Protein AF-A0A7J0FDN3-F1 (afdb_monomer_lite)

Radius of gyration: 23.57 Å; chains: 1; bounding box: 53×66×44 Å

Organism: NCBI:txid165716

pLDDT: mean 79.42, std 12.4, range [41.81, 95.94]

Foldseek 3Di:
DDDDDDPPPDDDPPVPDPDPDPPPFDWDWDWLDPPDPDTDIDTDGPPDDPVVVVVVSVVCSVCVLVDPSDPVSDPPDDCVNVDDDDPDDPPDDDDDD

Sequence (97 aa):
MEAEEVEEIKAAPEFFADQPKLQKQELEEVDLTPGESSQQPIFVAKELEDDEKQLLVALLKEYRDGFAWDYEEMPGMSSAVTVHKLDVLPVAKPIEQ

Secondary structure (DSSP, 8-state):
---------PPPPGGG--S-----S-EEEEESSTTSSS--EEEEETTS-HHHHHHHHHHHHHTGGGS-SSGGG-TT--HHHHS------TTPPP---

Structure (mmCIF, N/CA/C/O backbone):
data_AF-A0A7J0FDN3-F1
#
_entry.id   AF-A0A7J0FDN3-F1
#
loop_
_atom_site.group_PDB
_atom_site.id
_atom_site.type_symbol
_atom_site.label_atom_id
_atom_site.label_alt_id
_atom_site.label_comp_id
_atom_site.label_asym_id
_atom_site.label_entity_id
_atom_site.label_seq_id
_atom_site.pdbx_PDB_ins_code
_atom_site.Cartn_x
_atom_site.Cartn_y
_atom_site.Cartn_z
_atom_site.occupancy
_atom_site.B_iso_or_equiv
_atom_site.auth_seq_id
_atom_site.auth_comp_id
_atom_site.auth_asym_id
_atom_site.auth_atom_id
_atom_site.pdbx_PDB_model_num
ATOM 1 N N . MET A 1 1 ? -21.720 53.834 -29.639 1.00 41.81 1 MET A N 1
ATOM 2 C CA . MET A 1 1 ? -20.860 52.638 -29.660 1.00 41.81 1 MET A CA 1
ATOM 3 C C . MET A 1 1 ? -20.954 52.060 -28.274 1.00 41.81 1 MET A C 1
ATOM 5 O O . MET A 1 1 ? -20.549 52.726 -27.331 1.00 41.81 1 MET A O 1
ATOM 9 N N . GLU A 1 2 ? -21.665 50.947 -28.168 1.00 46.03 2 GLU A N 1
ATOM 10 C CA . GLU A 1 2 ? -21.886 50.229 -26.916 1.00 46.03 2 GLU A CA 1
ATOM 11 C C . GLU A 1 2 ? -20.551 49.636 -26.458 1.00 46.03 2 GLU A C 1
ATOM 13 O O . GLU A 1 2 ? -19.769 49.165 -27.284 1.00 46.03 2 GLU A O 1
ATOM 18 N N . ALA A 1 3 ? -20.250 49.753 -25.166 1.00 50.97 3 ALA A N 1
ATOM 19 C CA . ALA A 1 3 ? -19.091 49.102 -24.580 1.00 50.97 3 ALA A CA 1
ATOM 20 C C . ALA A 1 3 ? -19.427 47.615 -24.434 1.00 50.97 3 ALA A C 1
ATOM 22 O O . ALA A 1 3 ? -20.363 47.264 -23.720 1.00 50.97 3 ALA A O 1
ATOM 23 N N . GLU A 1 4 ? -18.701 46.769 -25.157 1.00 58.34 4 GLU A N 1
ATOM 24 C CA . GLU A 1 4 ? -18.775 45.318 -25.025 1.00 58.34 4 GLU A CA 1
ATOM 25 C C . GLU A 1 4 ? -18.117 44.942 -23.691 1.00 58.34 4 GLU A C 1
ATOM 27 O O . GLU A 1 4 ? -16.930 45.194 -23.469 1.00 58.34 4 GLU A O 1
ATOM 32 N N . GLU A 1 5 ? -18.929 44.443 -22.762 1.00 61.12 5 GLU A N 1
ATOM 33 C CA . GLU A 1 5 ? -18.491 43.960 -21.458 1.00 61.12 5 GLU A CA 1
ATOM 34 C C . GLU A 1 5 ? -17.664 42.692 -21.686 1.00 61.12 5 GLU A C 1
ATOM 36 O O . GLU A 1 5 ? -18.180 41.657 -22.104 1.00 61.12 5 GLU A O 1
ATOM 41 N N . VAL A 1 6 ? -16.349 42.796 -21.498 1.00 62.06 6 VAL A N 1
ATOM 42 C CA . VAL A 1 6 ? -15.445 41.656 -21.639 1.00 62.06 6 VAL A CA 1
ATOM 43 C C . VAL A 1 6 ? -15.672 40.762 -20.423 1.00 62.06 6 VAL A C 1
ATOM 45 O O . VAL A 1 6 ? -15.239 41.113 -19.326 1.00 62.06 6 VAL A O 1
ATOM 48 N N . GLU A 1 7 ? -16.381 39.643 -20.598 1.00 64.50 7 GLU A N 1
ATOM 49 C CA . GLU A 1 7 ? -16.551 38.647 -19.535 1.00 64.50 7 GLU A CA 1
ATOM 50 C C . GLU A 1 7 ? -15.169 38.225 -19.013 1.00 64.50 7 GLU A C 1
ATOM 52 O O . GLU A 1 7 ? -14.331 37.692 -19.747 1.00 64.50 7 GLU A O 1
ATOM 57 N N . GLU A 1 8 ? -14.921 38.504 -17.731 1.00 64.69 8 GLU A N 1
ATOM 58 C CA . GLU A 1 8 ? -13.704 38.100 -17.038 1.00 64.69 8 GLU A CA 1
ATOM 59 C C . GLU A 1 8 ? -13.538 36.582 -17.142 1.00 64.69 8 GLU A C 1
ATOM 61 O O . GLU A 1 8 ? -14.374 35.802 -16.680 1.00 64.69 8 GLU A O 1
ATOM 66 N N . ILE A 1 9 ? -12.423 36.155 -17.735 1.00 66.50 9 ILE A N 1
ATOM 67 C CA . ILE A 1 9 ? -12.057 34.744 -17.826 1.00 66.50 9 ILE A CA 1
ATOM 68 C C . ILE A 1 9 ? -11.821 34.245 -16.397 1.00 66.50 9 ILE A C 1
ATOM 70 O O . ILE A 1 9 ? -10.766 34.477 -15.803 1.00 66.50 9 ILE A O 1
ATOM 74 N N . LYS A 1 10 ? -12.823 33.580 -15.818 1.00 68.56 10 LYS A N 1
ATOM 75 C CA . LYS A 1 10 ? -12.728 33.024 -14.469 1.00 68.56 10 LYS A CA 1
ATOM 76 C C . LYS A 1 10 ? -11.614 31.980 -14.433 1.00 68.56 10 LYS A C 1
ATOM 78 O O . LYS A 1 10 ? -11.608 31.043 -15.232 1.00 68.56 10 LYS A O 1
ATOM 83 N N . ALA A 1 11 ? -10.688 32.138 -13.489 1.00 77.25 11 ALA A N 1
ATOM 84 C CA . ALA A 1 11 ? -9.622 31.171 -13.262 1.00 77.25 11 ALA A CA 1
ATOM 85 C C . ALA A 1 11 ? -10.202 29.758 -13.072 1.00 77.25 11 ALA A C 1
ATOM 87 O O . ALA A 1 11 ? -11.234 29.578 -12.413 1.00 77.25 11 ALA A O 1
ATOM 88 N N . ALA A 1 12 ? -9.539 28.764 -13.670 1.00 73.25 12 ALA A N 1
ATOM 89 C CA . ALA A 1 12 ? -9.941 27.371 -13.551 1.00 73.25 12 ALA A CA 1
ATOM 90 C C . ALA A 1 12 ? -9.982 26.957 -12.068 1.00 73.25 12 ALA A C 1
ATOM 92 O O . ALA A 1 12 ? -9.116 27.380 -11.297 1.00 73.25 12 ALA A O 1
ATOM 93 N N . PRO A 1 13 ? -10.965 26.138 -11.650 1.00 75.19 13 PRO A N 1
ATOM 94 C CA . PRO A 1 13 ? -11.022 25.642 -10.283 1.00 75.19 13 PRO A CA 1
ATOM 95 C C . PRO A 1 13 ? -9.705 24.973 -9.890 1.00 75.19 13 PRO A C 1
ATOM 97 O O . PRO A 1 13 ? -9.174 24.161 -10.646 1.00 75.19 13 PRO A O 1
ATOM 100 N N . GLU A 1 14 ? -9.228 25.244 -8.676 1.00 68.69 14 GLU A N 1
ATOM 101 C CA . GLU A 1 14 ? -7.981 24.676 -8.136 1.00 68.69 14 GLU A CA 1
ATOM 102 C C . GLU A 1 14 ? -7.964 23.140 -8.145 1.00 68.69 14 GLU A C 1
ATOM 104 O O . GLU A 1 14 ? -6.907 22.514 -8.116 1.00 68.69 14 GLU A O 1
ATOM 109 N N . PHE A 1 15 ? -9.140 22.509 -8.238 1.00 64.94 15 PHE A N 1
ATOM 110 C CA . PHE A 1 15 ? -9.267 21.070 -8.419 1.00 64.94 15 PHE A CA 1
ATOM 111 C C . PHE A 1 15 ? -8.478 20.540 -9.629 1.00 64.94 15 PHE A C 1
ATOM 113 O O . PHE A 1 15 ? -7.953 19.432 -9.533 1.00 64.94 15 PHE A O 1
ATOM 120 N N . PHE A 1 16 ? -8.366 21.328 -10.705 1.00 67.94 16 PHE A N 1
ATOM 121 C CA . PHE A 1 16 ? -7.695 20.970 -11.961 1.00 67.94 16 PHE A CA 1
ATOM 122 C C . PHE A 1 16 ? -6.202 21.323 -12.005 1.00 67.94 16 PHE A C 1
ATOM 124 O O . PHE A 1 16 ? -5.563 21.105 -13.029 1.00 67.94 16 PHE A O 1
ATOM 131 N N . ALA A 1 17 ? -5.639 21.893 -10.939 1.00 74.38 17 ALA A N 1
ATOM 132 C CA . ALA A 1 17 ? -4.208 22.158 -10.890 1.00 74.38 17 ALA A CA 1
ATOM 133 C C . ALA A 1 17 ? -3.434 20.857 -10.607 1.00 74.38 17 ALA A C 1
ATOM 135 O O . ALA A 1 17 ? -3.692 20.197 -9.600 1.00 74.38 17 ALA A O 1
ATOM 136 N N . ASP A 1 18 ? -2.434 20.544 -11.440 1.00 69.88 18 ASP A N 1
ATOM 137 C CA . ASP A 1 18 ? -1.492 19.411 -11.290 1.00 69.88 18 ASP A CA 1
ATOM 138 C C . ASP A 1 18 ? -0.502 19.580 -10.116 1.00 69.88 18 ASP A C 1
ATOM 140 O O . ASP A 1 18 ? 0.557 18.953 -10.056 1.00 69.88 18 ASP A O 1
ATOM 144 N N . GLN A 1 19 ? -0.810 20.457 -9.161 1.00 74.25 19 GLN A N 1
ATOM 145 C CA . GLN A 1 19 ? 0.013 20.614 -7.972 1.00 74.25 19 GLN A CA 1
ATOM 146 C C . GLN A 1 19 ? -0.184 19.407 -7.047 1.00 74.25 19 GLN A C 1
ATOM 148 O O . GLN A 1 19 ? -1.325 18.979 -6.845 1.00 74.25 19 GLN A O 1
ATOM 153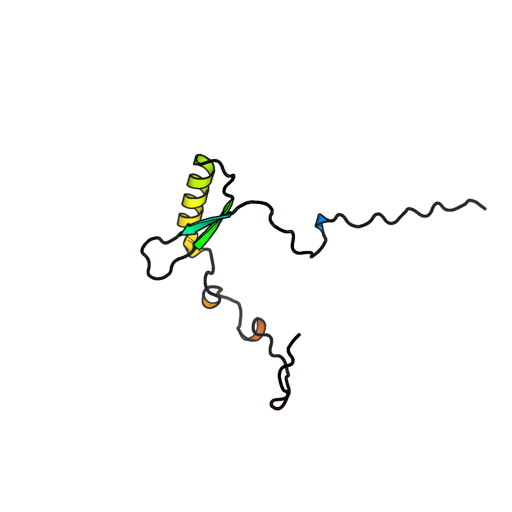 N N . PRO A 1 20 ? 0.892 18.872 -6.436 1.00 60.06 20 PRO A N 1
ATOM 154 C CA . PRO A 1 20 ? 0.762 17.831 -5.430 1.00 60.06 20 PRO A CA 1
ATOM 155 C C . PRO A 1 20 ? -0.062 18.384 -4.266 1.00 60.06 20 PRO A C 1
ATOM 157 O O . PRO A 1 20 ? 0.400 19.213 -3.479 1.00 60.06 20 PRO A O 1
ATOM 160 N N . LYS A 1 21 ? -1.326 17.962 -4.182 1.00 64.31 21 LYS A N 1
ATOM 161 C CA . LYS A 1 21 ? -2.214 18.321 -3.079 1.00 64.31 21 LYS A CA 1
ATOM 162 C C . LYS A 1 21 ? -1.674 17.620 -1.842 1.00 64.31 21 LYS A C 1
ATOM 164 O O . LYS A 1 21 ? -1.721 16.396 -1.758 1.00 64.31 21 LYS A O 1
ATOM 169 N N . LEU A 1 22 ? -1.136 18.393 -0.900 1.00 63.81 22 LEU A N 1
ATOM 170 C CA . LEU A 1 22 ? -0.668 17.854 0.371 1.00 63.81 22 LEU A CA 1
ATOM 171 C C . LEU A 1 22 ? -1.863 17.181 1.063 1.00 63.81 22 LEU A C 1
ATOM 173 O O . LEU A 1 22 ? -2.827 17.860 1.433 1.00 63.81 22 LEU A O 1
ATOM 177 N N . GLN A 1 23 ? -1.830 15.856 1.202 1.00 63.69 23 GLN A N 1
ATOM 178 C CA . GLN A 1 23 ? -2.821 15.149 2.004 1.00 63.69 23 GLN A CA 1
ATOM 179 C C . GLN A 1 23 ? -2.623 15.593 3.458 1.00 63.69 23 GLN A C 1
ATOM 181 O O . GLN A 1 23 ? -1.581 15.346 4.054 1.00 63.69 23 GLN A O 1
ATOM 186 N N . LYS A 1 24 ? -3.596 16.332 4.003 1.00 76.19 24 LYS A N 1
ATOM 187 C CA . LYS A 1 24 ? -3.545 16.866 5.378 1.00 76.19 24 LYS A CA 1
ATOM 188 C C . LYS A 1 24 ? -3.893 15.824 6.444 1.00 76.19 24 LYS A C 1
ATOM 190 O O . LYS A 1 24 ? -3.834 16.144 7.625 1.00 76.19 24 LYS A O 1
ATOM 195 N N . GLN A 1 25 ? -4.326 14.644 6.020 1.00 81.88 25 GLN A N 1
ATOM 196 C CA . GLN A 1 25 ? -4.786 13.575 6.895 1.00 81.88 25 GLN A CA 1
ATOM 197 C C . GLN A 1 25 ? -3.599 12.768 7.392 1.00 81.88 25 GLN A C 1
ATOM 199 O O . GLN A 1 25 ? -2.669 12.492 6.629 1.00 81.88 25 GLN A O 1
ATOM 204 N N . GLU A 1 26 ? -3.627 12.396 8.665 1.00 89.75 26 GLU A N 1
ATOM 205 C CA . GLU A 1 26 ? -2.632 11.474 9.181 1.00 89.75 26 GLU A CA 1
ATOM 206 C C . GLU A 1 26 ? -2.938 10.069 8.668 1.00 89.75 26 GLU A C 1
ATOM 208 O O . GLU A 1 26 ? -4.065 9.592 8.764 1.00 89.75 26 GLU A O 1
ATOM 213 N N . LEU A 1 27 ? -1.926 9.386 8.140 1.00 92.94 27 LEU A N 1
ATOM 214 C CA . LEU A 1 27 ? -2.064 8.015 7.662 1.00 92.94 27 LEU A CA 1
ATOM 215 C C . LEU A 1 27 ? -1.427 7.043 8.654 1.00 92.94 27 LEU A C 1
ATOM 217 O O . LEU A 1 27 ? -0.423 7.357 9.300 1.00 92.94 27 LEU A O 1
ATOM 221 N N . GLU A 1 28 ? -2.005 5.859 8.773 1.00 92.06 28 GLU A N 1
ATOM 222 C CA . GLU A 1 28 ? -1.406 4.718 9.450 1.00 92.06 28 GLU A CA 1
ATOM 223 C C . GLU A 1 28 ? -1.080 3.614 8.456 1.00 92.06 28 GLU A C 1
ATOM 225 O O . GLU A 1 28 ? -1.771 3.424 7.455 1.00 92.06 28 GLU A O 1
ATOM 230 N N . GLU A 1 29 ? -0.030 2.874 8.771 1.00 92.69 29 GLU A N 1
ATOM 231 C CA . GLU A 1 29 ? 0.408 1.733 7.988 1.00 92.69 29 GLU A CA 1
ATOM 232 C C . GLU A 1 29 ? -0.323 0.464 8.441 1.00 92.69 29 GLU A C 1
ATOM 234 O O . GLU A 1 29 ? -0.398 0.164 9.636 1.00 92.69 29 GLU A O 1
ATOM 239 N N . VAL A 1 30 ? -0.851 -0.292 7.482 1.00 91.88 30 VAL A N 1
ATOM 240 C CA . VAL A 1 30 ? -1.496 -1.589 7.696 1.00 91.88 30 VAL A CA 1
ATOM 241 C C . VAL A 1 30 ? -0.896 -2.600 6.726 1.00 91.88 30 VAL A C 1
ATOM 243 O O . VAL A 1 30 ? -0.872 -2.361 5.524 1.00 91.88 30 VAL A O 1
ATOM 246 N N . ASP A 1 31 ? -0.447 -3.748 7.234 1.00 92.19 31 ASP A N 1
ATOM 247 C CA . ASP A 1 31 ? 0.056 -4.848 6.403 1.00 92.19 31 ASP A CA 1
ATOM 248 C C . ASP A 1 31 ? -1.102 -5.750 5.937 1.00 92.19 31 ASP A C 1
ATOM 250 O O . ASP A 1 31 ? -1.889 -6.263 6.752 1.00 92.19 31 ASP A O 1
ATOM 254 N N . LEU A 1 32 ? -1.224 -5.934 4.620 1.00 90.25 32 LEU A N 1
ATOM 255 C CA . LEU A 1 32 ? -2.242 -6.799 4.023 1.00 90.25 32 LEU A CA 1
ATOM 256 C C . LEU A 1 32 ? -1.871 -8.286 4.094 1.00 90.25 32 LEU A C 1
ATOM 258 O O . LEU A 1 32 ? -2.776 -9.122 4.163 1.00 90.25 32 LEU A O 1
ATOM 262 N N . THR A 1 33 ? -0.581 -8.626 4.169 1.00 86.56 33 THR A N 1
ATOM 263 C CA . THR A 1 33 ? -0.071 -10.011 4.163 1.00 86.56 33 THR A CA 1
ATOM 264 C C . THR A 1 33 ? 0.775 -10.333 5.398 1.00 86.56 33 THR A C 1
ATOM 266 O O . THR A 1 33 ? 1.939 -10.733 5.291 1.00 86.56 33 THR A O 1
ATOM 269 N N . PRO A 1 34 ? 0.195 -10.226 6.611 1.00 79.56 34 PRO A N 1
ATOM 270 C CA . PRO A 1 34 ? 0.943 -10.461 7.836 1.00 79.56 34 PRO A CA 1
ATOM 271 C C . PRO A 1 34 ? 1.460 -11.906 7.891 1.00 79.56 34 PRO A C 1
ATOM 273 O O . PRO A 1 34 ? 0.681 -12.860 7.912 1.00 79.56 34 PRO A O 1
ATOM 276 N N . GLY A 1 35 ? 2.784 -12.061 7.960 1.00 79.06 35 GLY A N 1
ATOM 277 C CA . GLY A 1 35 ? 3.456 -13.359 8.080 1.00 79.06 35 GLY A CA 1
ATOM 278 C C . GLY A 1 35 ? 3.928 -13.982 6.764 1.00 79.06 35 GLY A C 1
ATOM 279 O O . GLY A 1 35 ? 4.532 -15.054 6.802 1.00 79.06 35 GLY A O 1
ATOM 280 N N . GLU A 1 36 ? 3.708 -13.328 5.623 1.00 82.19 36 GLU A N 1
ATOM 281 C CA . GLU A 1 36 ? 4.372 -13.700 4.371 1.00 82.19 36 GLU A CA 1
ATOM 282 C C . GLU A 1 36 ? 5.767 -13.072 4.264 1.00 82.19 36 GLU A C 1
ATOM 284 O O . GLU A 1 36 ? 6.131 -12.155 4.998 1.00 82.19 36 GLU A O 1
ATOM 289 N N . SER A 1 37 ? 6.592 -13.612 3.363 1.00 76.00 37 SER A N 1
ATOM 290 C CA . SER A 1 37 ? 7.962 -13.118 3.152 1.00 76.00 37 SER A CA 1
ATOM 291 C C . SER A 1 37 ? 7.995 -11.729 2.507 1.00 76.00 37 SER A C 1
ATOM 293 O O . SER A 1 37 ? 8.95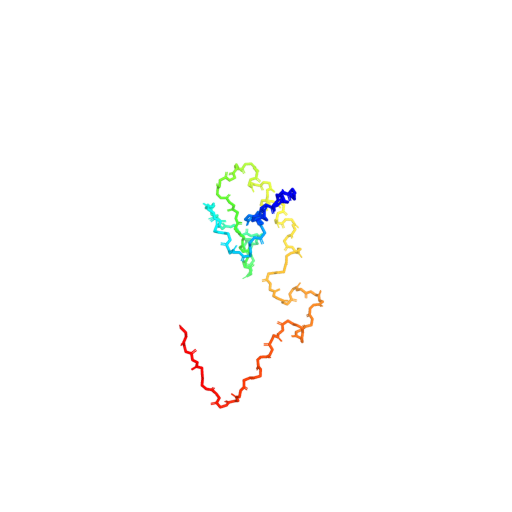9 -10.992 2.694 1.00 76.00 37 SER A O 1
ATOM 295 N N . SER A 1 38 ? 6.945 -11.381 1.763 1.00 78.69 38 SER A N 1
ATOM 296 C CA . SER A 1 38 ? 6.719 -10.078 1.145 1.00 78.69 38 SER A CA 1
ATOM 297 C C . SER A 1 38 ? 5.626 -9.340 1.914 1.00 78.69 38 SER A C 1
ATOM 299 O O . SER A 1 38 ? 4.446 -9.690 1.817 1.00 78.69 38 SER A O 1
ATOM 301 N N . GLN A 1 39 ? 6.027 -8.337 2.694 1.00 84.19 39 GLN A N 1
ATOM 302 C CA . GLN A 1 39 ? 5.082 -7.431 3.344 1.00 84.19 39 GLN A CA 1
ATOM 303 C C . GLN A 1 39 ? 4.450 -6.517 2.296 1.00 84.19 39 GLN A C 1
ATOM 305 O O . GLN A 1 39 ? 5.155 -5.991 1.433 1.00 84.19 39 GLN A O 1
ATOM 310 N N . GLN A 1 40 ? 3.139 -6.316 2.391 1.00 89.06 40 GLN A N 1
ATOM 311 C CA . GLN A 1 40 ? 2.365 -5.483 1.472 1.00 89.06 40 GLN A CA 1
ATOM 312 C C . GLN A 1 40 ? 1.719 -4.345 2.277 1.00 89.06 40 GLN A C 1
ATOM 314 O O . GLN A 1 40 ? 0.533 -4.423 2.624 1.00 89.06 40 GLN A O 1
ATOM 319 N N . PRO A 1 41 ? 2.509 -3.315 2.656 1.00 91.31 41 PRO A N 1
ATOM 320 C CA . PRO A 1 41 ? 2.018 -2.213 3.467 1.00 91.31 41 PRO A CA 1
ATOM 321 C C . PRO A 1 41 ? 1.124 -1.286 2.643 1.00 91.31 41 PRO A C 1
ATOM 323 O O . PRO A 1 41 ? 1.454 -0.890 1.524 1.00 91.31 41 PRO A O 1
ATOM 326 N N . ILE A 1 42 ? 0.008 -0.884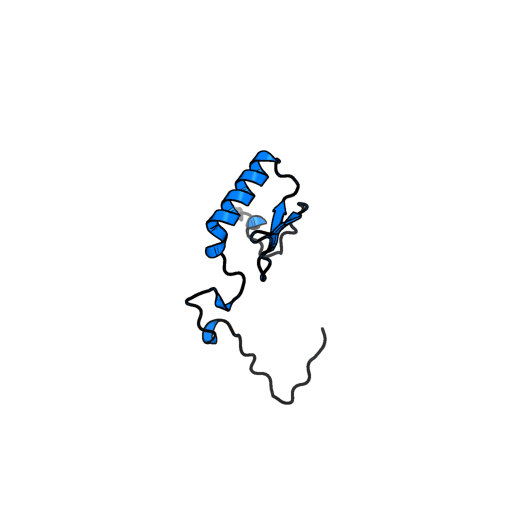 3.241 1.00 91.38 42 ILE A N 1
ATOM 327 C CA . ILE A 1 42 ? -0.872 0.166 2.732 1.00 91.38 42 ILE A CA 1
ATOM 328 C C . ILE A 1 42 ? -1.057 1.260 3.773 1.00 91.38 42 ILE A C 1
ATOM 330 O O . ILE A 1 42 ? -0.899 1.032 4.971 1.00 91.38 42 ILE A O 1
ATOM 334 N N . PHE A 1 43 ? -1.453 2.441 3.309 1.00 91.88 43 PHE A N 1
ATOM 335 C CA . PHE A 1 43 ? -1.707 3.590 4.164 1.00 91.88 43 PHE A CA 1
ATOM 336 C C . PHE A 1 43 ? -3.200 3.916 4.193 1.00 91.88 43 PHE A C 1
ATOM 338 O O . PHE A 1 43 ? -3.793 4.229 3.161 1.00 91.88 43 PHE A O 1
ATOM 345 N N . VAL A 1 44 ? -3.802 3.841 5.379 1.00 92.50 44 VAL A N 1
ATOM 346 C CA . VAL A 1 44 ? -5.214 4.171 5.631 1.00 92.50 44 VAL A CA 1
ATOM 347 C C . VAL A 1 44 ? -5.273 5.434 6.486 1.00 92.50 44 VAL A C 1
ATOM 349 O O . VAL A 1 44 ? -4.374 5.683 7.284 1.00 92.50 44 VAL A O 1
ATOM 352 N N . ALA A 1 45 ? -6.287 6.279 6.305 1.00 92.94 45 ALA A N 1
ATOM 353 C CA . ALA A 1 45 ? -6.413 7.484 7.120 1.00 92.94 45 ALA A CA 1
ATOM 354 C C . ALA A 1 45 ? -6.751 7.129 8.576 1.00 92.94 45 ALA A C 1
ATOM 356 O O . ALA A 1 45 ? -7.661 6.343 8.838 1.00 92.94 45 ALA A O 1
ATOM 357 N N . LYS A 1 46 ? -6.026 7.735 9.520 1.00 90.31 46 LYS A N 1
ATOM 358 C CA . LYS A 1 46 ? -6.202 7.519 10.962 1.00 90.31 46 LYS A CA 1
ATOM 359 C C . LYS A 1 46 ? -7.553 7.999 11.470 1.00 90.31 46 LYS A C 1
ATOM 361 O O . LYS A 1 46 ? -7.989 7.551 12.522 1.00 90.31 46 LYS A O 1
ATOM 366 N N . GLU A 1 47 ? -8.181 8.944 10.773 1.00 91.50 47 GLU A N 1
ATOM 367 C CA . GLU A 1 47 ? -9.441 9.542 11.209 1.00 91.50 47 GLU A CA 1
ATOM 368 C C . GLU A 1 47 ? -10.681 8.701 10.852 1.00 91.50 47 GLU A C 1
ATOM 370 O O . GLU A 1 47 ? -11.793 9.139 11.143 1.00 91.50 47 GLU A O 1
ATOM 375 N N . LEU A 1 48 ? -10.520 7.526 10.222 1.00 90.69 48 LEU A N 1
ATOM 376 C CA . LEU A 1 48 ? -11.631 6.595 9.990 1.00 90.69 48 LEU A CA 1
ATOM 377 C C . LEU A 1 48 ? -12.185 6.047 11.309 1.00 90.69 48 LEU A C 1
ATOM 379 O O . LEU A 1 48 ? -11.434 5.770 12.245 1.00 90.69 48 LEU A O 1
ATOM 383 N N . GLU A 1 49 ? -13.498 5.813 11.346 1.00 94.62 49 GLU A N 1
ATOM 384 C CA . GLU A 1 49 ? -14.110 5.062 12.440 1.00 94.62 49 GLU A CA 1
ATOM 385 C C . GLU A 1 49 ? -13.586 3.619 12.460 1.00 94.62 49 GLU A C 1
ATOM 387 O O . GLU A 1 49 ? -13.331 3.015 11.414 1.00 94.62 49 GLU A O 1
ATOM 392 N N . ASP A 1 50 ? -13.436 3.041 13.656 1.00 93.06 50 ASP A N 1
ATOM 393 C CA . ASP A 1 50 ? -12.849 1.707 13.827 1.00 93.06 50 ASP A CA 1
ATOM 394 C C . ASP A 1 50 ? -13.598 0.623 13.031 1.00 93.06 50 ASP A C 1
ATOM 396 O O . ASP A 1 50 ? -12.963 -0.241 12.422 1.00 93.06 50 ASP A O 1
ATOM 400 N N . ASP A 1 51 ? -14.932 0.687 12.992 1.00 94.94 51 ASP A N 1
ATOM 401 C CA . ASP A 1 51 ? -15.771 -0.261 12.248 1.00 94.94 51 ASP A CA 1
ATOM 402 C C . ASP A 1 51 ? -15.557 -0.135 10.729 1.00 94.94 51 ASP A C 1
ATOM 404 O O . ASP A 1 51 ? -15.388 -1.137 10.026 1.00 94.94 51 ASP A O 1
ATOM 408 N N . GLU A 1 52 ? -15.505 1.097 10.212 1.00 94.38 52 GLU A N 1
ATOM 409 C CA . GLU A 1 52 ? -15.263 1.374 8.791 1.00 94.38 52 GLU A CA 1
ATOM 410 C C . GLU A 1 52 ? -13.860 0.937 8.371 1.00 94.38 52 GLU A C 1
ATOM 412 O O . GLU A 1 52 ? -13.673 0.298 7.333 1.00 94.38 52 GLU A O 1
ATOM 417 N N . LYS A 1 53 ? -12.866 1.232 9.209 1.00 94.00 53 LYS A N 1
ATOM 418 C CA . LYS A 1 53 ? -11.480 0.827 9.004 1.00 94.00 53 LYS A CA 1
ATOM 419 C C . LYS A 1 53 ? -11.343 -0.690 8.967 1.00 94.00 53 LYS A C 1
ATOM 421 O O . LYS A 1 53 ? -10.670 -1.217 8.083 1.00 94.00 53 LYS A O 1
ATOM 426 N N . GLN A 1 54 ? -11.969 -1.408 9.899 1.00 93.44 54 GLN A N 1
ATOM 427 C CA . GLN A 1 54 ? -11.930 -2.871 9.911 1.00 93.44 54 GLN A CA 1
ATOM 428 C C . GLN A 1 54 ? -12.543 -3.460 8.641 1.00 93.44 54 GLN A C 1
ATOM 430 O O . GLN A 1 54 ? -11.954 -4.366 8.046 1.00 93.44 54 GLN A O 1
ATOM 435 N N . LEU A 1 55 ? -13.682 -2.921 8.197 1.00 95.94 55 LEU A N 1
ATOM 436 C CA . LEU A 1 55 ? -14.332 -3.344 6.960 1.00 95.94 55 LEU A CA 1
ATOM 437 C C . LEU A 1 55 ? -13.444 -3.080 5.736 1.00 95.94 55 LEU A C 1
ATOM 439 O O . LEU A 1 55 ? -13.277 -3.961 4.894 1.00 95.94 55 LEU A O 1
ATOM 443 N N . LEU A 1 56 ? -12.834 -1.895 5.661 1.00 94.69 56 LEU A N 1
ATOM 444 C CA . LEU A 1 56 ? -11.929 -1.516 4.578 1.00 94.69 56 LEU A CA 1
ATOM 445 C C . LEU A 1 56 ? -10.698 -2.425 4.529 1.00 94.69 56 LEU A C 1
ATOM 447 O O . LEU A 1 56 ? -10.349 -2.938 3.470 1.00 94.69 56 LEU A O 1
ATOM 451 N N . VAL A 1 57 ? -10.051 -2.664 5.671 1.00 92.88 57 VAL A N 1
ATOM 452 C CA . VAL A 1 57 ? -8.874 -3.539 5.743 1.00 92.88 57 VAL A CA 1
ATOM 453 C C . VAL A 1 57 ? -9.239 -4.973 5.364 1.00 92.88 57 VAL A C 1
ATOM 455 O O . VAL A 1 57 ? -8.475 -5.623 4.654 1.00 92.88 57 VAL A O 1
ATOM 458 N N . ALA A 1 58 ? -10.400 -5.475 5.793 1.00 93.94 58 ALA A N 1
ATOM 459 C CA . ALA A 1 58 ? -10.870 -6.803 5.406 1.00 93.94 58 ALA A CA 1
ATOM 460 C C . ALA A 1 58 ? -11.073 -6.913 3.887 1.00 93.94 58 ALA A C 1
ATOM 462 O O . ALA A 1 58 ? -10.597 -7.869 3.277 1.00 93.94 58 ALA A O 1
ATOM 463 N N . LEU A 1 59 ? -11.697 -5.902 3.278 1.00 94.88 59 LEU A N 1
ATOM 464 C CA . LEU A 1 59 ? -11.895 -5.831 1.832 1.00 94.88 59 LEU A CA 1
ATOM 465 C C . LEU A 1 59 ? -10.557 -5.812 1.080 1.00 94.88 59 LEU A C 1
ATOM 467 O O . LEU A 1 59 ? -10.355 -6.577 0.143 1.00 94.88 59 LEU A O 1
ATOM 471 N N . LEU A 1 60 ? -9.614 -4.969 1.500 1.00 93.69 60 LEU A N 1
ATOM 472 C CA . LEU A 1 60 ? -8.308 -4.861 0.844 1.00 93.69 60 LEU A CA 1
ATOM 473 C C . LEU A 1 60 ? -7.501 -6.161 0.950 1.00 93.69 60 LEU A C 1
ATOM 475 O O . LEU A 1 60 ? -6.799 -6.517 0.009 1.00 93.69 60 LEU A O 1
ATOM 479 N N . LYS A 1 61 ? -7.653 -6.908 2.049 1.00 91.12 61 LYS A N 1
ATOM 480 C CA . LYS A 1 61 ? -7.059 -8.245 2.201 1.00 91.12 61 LYS A CA 1
ATOM 481 C C . LYS A 1 61 ? -7.687 -9.282 1.273 1.00 91.12 61 LYS A C 1
ATOM 483 O O . LYS A 1 61 ? -6.963 -10.121 0.745 1.00 91.12 61 LYS A O 1
ATOM 488 N N . GLU A 1 62 ? -9.002 -9.232 1.063 1.00 92.94 62 GLU A N 1
ATOM 489 C CA . GLU A 1 62 ? -9.702 -10.120 0.123 1.00 92.94 62 GLU A CA 1
ATOM 490 C C . GLU A 1 62 ? -9.245 -9.886 -1.325 1.00 92.94 62 GLU A C 1
ATOM 492 O O . GLU A 1 62 ? -9.067 -10.837 -2.082 1.00 92.94 62 GLU A O 1
ATOM 497 N N . TYR A 1 63 ? -8.980 -8.629 -1.686 1.00 90.88 63 TYR A N 1
ATOM 498 C CA . TYR A 1 63 ? -8.557 -8.223 -3.029 1.00 90.88 63 TYR A CA 1
ATOM 499 C C . TYR A 1 63 ? -7.050 -7.961 -3.160 1.00 90.88 63 TYR A C 1
ATOM 501 O O . TYR A 1 63 ? -6.628 -7.254 -4.076 1.00 90.88 63 TYR A O 1
ATOM 509 N N . ARG A 1 64 ? -6.221 -8.536 -2.281 1.00 86.25 64 ARG A N 1
ATOM 510 C CA . ARG A 1 64 ? -4.765 -8.296 -2.272 1.00 86.25 64 ARG A CA 1
ATOM 511 C C . ARG A 1 64 ? -4.082 -8.610 -3.614 1.00 86.25 64 ARG A C 1
ATOM 513 O O . ARG A 1 64 ? -3.156 -7.907 -4.005 1.00 86.25 64 ARG A O 1
ATOM 520 N N . ASP A 1 65 ? -4.59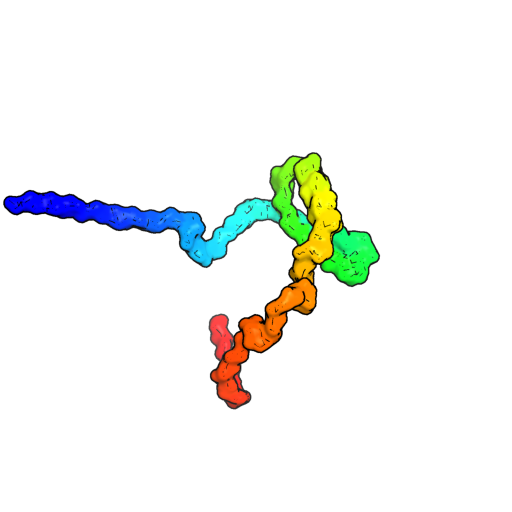1 -9.612 -4.336 1.00 84.12 65 ASP A N 1
ATOM 521 C CA . ASP A 1 65 ? -4.054 -10.078 -5.624 1.00 84.12 65 ASP A CA 1
ATOM 522 C C . ASP A 1 65 ? -4.454 -9.157 -6.802 1.00 84.12 65 ASP A C 1
ATOM 524 O O . ASP A 1 65 ? -4.052 -9.379 -7.942 1.00 84.12 65 ASP A O 1
ATOM 528 N N . GLY A 1 66 ? -5.292 -8.141 -6.555 1.00 84.06 66 GLY A N 1
ATOM 529 C CA . GLY A 1 66 ? -5.700 -7.145 -7.550 1.00 84.0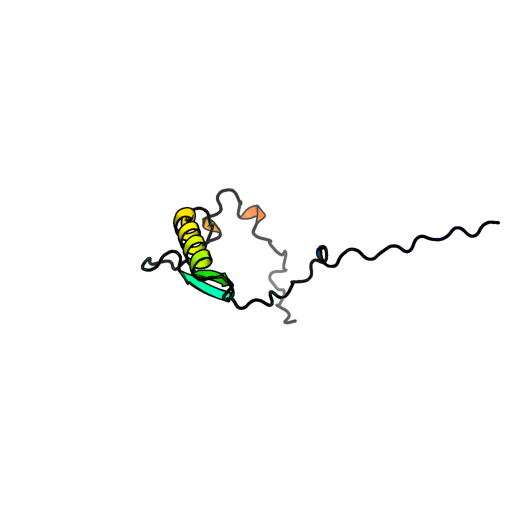6 66 GLY A CA 1
ATOM 530 C C . GLY A 1 66 ? -4.755 -5.945 -7.659 1.00 84.06 66 GLY A C 1
ATOM 531 O O . GLY A 1 66 ? -4.912 -5.130 -8.570 1.00 84.06 66 GLY A O 1
ATOM 532 N N . PHE A 1 67 ? -3.797 -5.822 -6.741 1.00 85.00 67 PHE A N 1
ATOM 533 C CA . PHE A 1 67 ? -2.787 -4.769 -6.740 1.00 85.00 67 PHE A CA 1
ATOM 534 C C . PHE A 1 67 ? -1.484 -5.290 -7.348 1.00 85.00 67 PHE A C 1
ATOM 536 O O . PHE A 1 67 ? -1.122 -6.444 -7.148 1.00 85.00 67 PHE A O 1
ATOM 543 N N . ALA A 1 68 ? -0.777 -4.424 -8.071 1.00 86.31 68 ALA A N 1
ATOM 544 C CA . ALA A 1 68 ? 0.593 -4.684 -8.490 1.00 86.31 68 ALA A CA 1
ATOM 545 C C . ALA A 1 68 ? 1.537 -3.999 -7.497 1.00 86.31 68 ALA A C 1
ATOM 547 O O . ALA A 1 68 ? 1.680 -2.774 -7.521 1.00 86.31 68 ALA A O 1
ATOM 548 N N . TRP A 1 69 ? 2.115 -4.788 -6.597 1.00 84.00 69 TRP A N 1
ATOM 549 C CA . TRP A 1 69 ? 3.074 -4.355 -5.580 1.00 84.00 69 TRP A CA 1
ATOM 550 C C . TRP A 1 69 ? 4.437 -4.103 -6.202 1.00 84.00 69 TRP A C 1
ATOM 552 O O . TRP A 1 69 ? 5.091 -3.108 -5.890 1.00 84.00 69 TRP A O 1
ATOM 562 N N . ASP A 1 70 ? 4.803 -4.964 -7.147 1.00 79.62 70 ASP A N 1
ATOM 563 C CA . ASP A 1 70 ? 5.963 -4.798 -7.998 1.00 79.62 70 ASP A CA 1
ATOM 564 C C . ASP A 1 70 ? 5.551 -4.511 -9.440 1.00 79.62 70 ASP A C 1
ATOM 566 O O . ASP A 1 70 ? 4.507 -4.927 -9.943 1.00 79.62 70 ASP A O 1
ATOM 570 N N . TYR A 1 71 ? 6.426 -3.809 -10.153 1.00 74.00 71 TYR A N 1
ATOM 571 C CA . TYR A 1 71 ? 6.211 -3.486 -11.560 1.00 74.00 71 TYR A CA 1
ATOM 572 C C . TYR A 1 71 ? 6.048 -4.745 -12.440 1.00 74.00 71 TY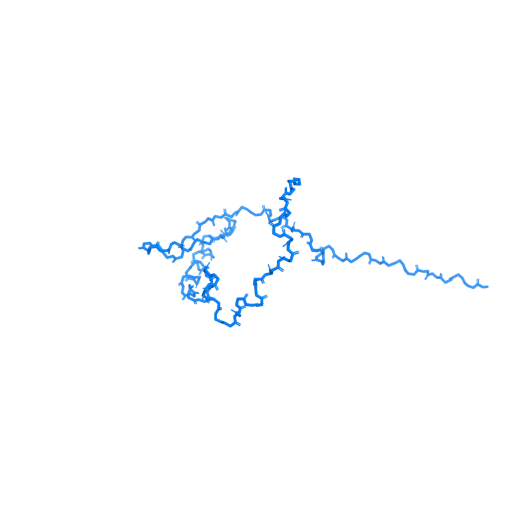R A C 1
ATOM 574 O O . TYR A 1 71 ? 5.355 -4.721 -13.457 1.00 74.00 71 TYR A O 1
ATOM 582 N N . GLU A 1 72 ? 6.651 -5.863 -12.030 1.00 76.69 72 GLU A N 1
ATOM 583 C CA . GLU A 1 72 ? 6.543 -7.158 -12.710 1.00 76.69 72 GLU A CA 1
ATOM 584 C C . GLU A 1 72 ? 5.129 -7.760 -12.644 1.00 76.69 72 GLU A C 1
ATOM 586 O O . GLU A 1 72 ? 4.759 -8.559 -13.505 1.00 76.69 72 GLU A O 1
ATOM 591 N N . GLU A 1 73 ? 4.315 -7.343 -11.672 1.00 77.31 73 GLU A N 1
ATOM 592 C CA . GLU A 1 73 ? 2.947 -7.826 -11.466 1.00 77.31 73 GLU A CA 1
ATOM 593 C C . GLU A 1 73 ? 1.913 -7.106 -12.347 1.00 77.31 73 GLU A C 1
ATOM 595 O O . GLU A 1 73 ? 0.728 -7.421 -12.281 1.00 77.31 73 GLU A O 1
ATOM 600 N N . MET A 1 74 ? 2.331 -6.160 -13.202 1.00 78.62 74 MET A N 1
ATOM 601 C CA . MET A 1 74 ? 1.467 -5.514 -14.199 1.00 78.62 74 MET A CA 1
ATOM 602 C C . MET A 1 74 ? 1.576 -6.214 -15.571 1.00 78.62 74 MET A C 1
ATOM 604 O O . MET A 1 74 ? 2.374 -5.799 -16.422 1.00 78.62 74 MET A O 1
ATOM 608 N N . PRO A 1 75 ? 0.766 -7.255 -15.864 1.00 69.19 75 PRO A N 1
ATOM 609 C CA . PRO A 1 75 ? 0.785 -7.909 -17.165 1.00 69.19 75 PRO A CA 1
ATOM 610 C C . PRO A 1 75 ? 0.258 -6.959 -18.247 1.00 69.19 75 PRO A C 1
ATOM 612 O O . PRO A 1 75 ? -0.891 -6.526 -18.218 1.00 69.19 75 PRO A O 1
ATOM 615 N N . GLY A 1 76 ? 1.095 -6.651 -19.241 1.00 69.31 76 GLY A N 1
ATOM 616 C CA . GLY A 1 76 ? 0.697 -5.874 -20.423 1.00 69.31 76 GLY A CA 1
ATOM 617 C C . GLY A 1 76 ? 1.499 -4.598 -20.660 1.00 69.31 76 GLY A C 1
ATOM 618 O O . GLY A 1 76 ? 1.380 -4.012 -21.737 1.00 69.31 76 GLY A O 1
ATOM 619 N N . MET A 1 77 ? 2.365 -4.194 -19.726 1.00 65.50 77 MET A N 1
ATOM 620 C CA . MET A 1 77 ? 3.339 -3.137 -19.988 1.00 65.50 77 MET A CA 1
ATOM 621 C C . MET A 1 77 ? 4.645 -3.743 -20.497 1.00 65.50 77 MET A C 1
ATOM 623 O O . MET A 1 77 ? 5.362 -4.444 -19.789 1.00 65.50 77 MET A O 1
ATOM 627 N N . SER A 1 78 ? 4.960 -3.493 -21.769 1.00 70.25 78 SER A N 1
ATOM 628 C CA . SER A 1 78 ? 6.293 -3.800 -22.283 1.00 70.25 78 SER A CA 1
ATOM 629 C C . SER A 1 78 ? 7.296 -2.852 -21.631 1.00 70.25 78 SER A C 1
ATOM 631 O O . SER A 1 78 ? 7.098 -1.637 -21.652 1.00 70.25 78 SER A O 1
ATOM 633 N N . SER A 1 79 ? 8.417 -3.382 -21.143 1.00 64.94 79 SER A N 1
ATOM 634 C CA . SER A 1 79 ? 9.535 -2.567 -20.650 1.00 64.94 79 SER A CA 1
ATOM 635 C C . SER A 1 79 ? 10.032 -1.550 -21.688 1.00 64.94 79 SER A C 1
ATOM 637 O O . SER A 1 79 ? 10.546 -0.500 -21.318 1.00 64.94 79 SER A O 1
ATOM 639 N N . ALA A 1 80 ? 9.808 -1.801 -22.984 1.00 68.69 80 ALA A N 1
ATOM 640 C CA . ALA A 1 80 ? 10.103 -0.856 -24.060 1.00 68.69 80 ALA A CA 1
ATOM 641 C C . ALA A 1 80 ? 9.240 0.422 -24.030 1.00 68.69 80 ALA A C 1
ATOM 643 O O . ALA A 1 80 ? 9.631 1.427 -24.615 1.00 68.69 80 ALA A O 1
ATOM 644 N N . VAL A 1 81 ? 8.073 0.387 -23.381 1.00 66.06 81 VAL A N 1
ATOM 645 C CA . VAL A 1 81 ? 7.148 1.525 -23.259 1.00 66.06 81 VAL A CA 1
ATOM 646 C C . VAL A 1 81 ? 7.326 2.244 -21.921 1.00 66.06 81 VAL A C 1
ATOM 648 O O . VAL A 1 81 ? 7.116 3.450 -21.847 1.00 66.06 81 VAL A O 1
ATOM 651 N N . THR A 1 82 ? 7.735 1.532 -20.871 1.00 60.19 82 THR A N 1
ATOM 652 C CA . THR A 1 82 ? 7.797 2.088 -19.507 1.00 60.19 82 THR A CA 1
ATOM 653 C C . THR A 1 82 ? 9.201 2.512 -19.077 1.00 60.19 82 THR A C 1
ATOM 655 O O . THR A 1 82 ? 9.344 3.324 -18.166 1.00 60.19 82 THR A O 1
ATOM 658 N N . VAL A 1 83 ? 10.252 2.027 -19.744 1.00 69.94 83 VAL A N 1
ATOM 659 C CA . VAL A 1 83 ? 11.615 2.521 -19.520 1.00 69.94 83 VAL A CA 1
ATOM 660 C C . VAL A 1 83 ? 11.883 3.691 -20.460 1.00 69.94 83 VAL A C 1
ATOM 662 O O . VAL A 1 83 ? 12.100 3.518 -21.659 1.00 69.94 83 VAL A O 1
ATOM 665 N N . HIS A 1 84 ? 11.926 4.902 -19.908 1.00 72.88 84 HIS A N 1
ATOM 666 C CA . HIS A 1 84 ? 12.436 6.054 -20.640 1.00 72.88 84 HIS A CA 1
ATOM 667 C C . HIS A 1 84 ? 13.958 5.958 -20.748 1.00 72.88 84 HIS A C 1
ATOM 669 O O . HIS A 1 84 ? 14.684 6.103 -19.764 1.00 72.88 84 HIS A O 1
ATOM 675 N N . LYS A 1 85 ? 14.458 5.723 -21.961 1.00 72.88 85 LYS A N 1
ATOM 676 C CA . LYS A 1 85 ? 15.886 5.830 -22.247 1.00 72.88 85 LYS A CA 1
ATOM 677 C C . LYS A 1 85 ? 16.220 7.292 -22.524 1.00 72.88 85 LYS A C 1
ATOM 679 O O . LYS A 1 85 ? 15.802 7.837 -23.542 1.00 72.88 85 LYS A O 1
ATOM 684 N N . LEU A 1 86 ? 16.983 7.920 -21.634 1.00 77.31 86 LEU A N 1
ATOM 685 C CA . LEU A 1 86 ? 17.633 9.183 -21.964 1.00 77.31 86 LEU A CA 1
ATOM 686 C C . LEU A 1 86 ? 18.801 8.892 -22.910 1.00 77.31 86 LEU A C 1
ATOM 688 O O . LEU A 1 86 ? 19.692 8.109 -22.573 1.00 77.31 86 LEU A O 1
ATOM 692 N N . ASP A 1 87 ? 18.828 9.550 -24.064 1.00 77.38 87 ASP A N 1
ATOM 693 C CA . ASP A 1 87 ? 20.018 9.581 -24.914 1.00 77.38 87 ASP A CA 1
ATOM 694 C C . ASP A 1 87 ? 21.056 10.527 -24.296 1.00 77.38 87 ASP A C 1
ATOM 696 O O . ASP A 1 87 ? 21.229 11.680 -24.691 1.00 77.38 87 ASP A O 1
ATOM 700 N N . VAL A 1 88 ? 21.739 10.028 -23.267 1.00 85.62 88 VAL A N 1
ATOM 701 C CA . VAL A 1 88 ? 22.912 10.670 -22.674 1.00 85.62 88 VAL A CA 1
ATOM 702 C C . VAL A 1 88 ? 24.175 10.244 -23.412 1.00 85.62 88 VAL A C 1
ATOM 704 O O . VAL A 1 88 ? 24.382 9.071 -23.726 1.00 85.62 88 VAL A O 1
ATOM 707 N N . LEU A 1 89 ? 25.060 11.210 -23.664 1.00 86.06 89 LEU A N 1
ATOM 708 C CA . LEU A 1 89 ? 26.401 10.910 -24.154 1.00 86.06 89 LEU A CA 1
ATOM 709 C C . LEU A 1 89 ? 27.126 10.044 -23.107 1.00 86.06 89 LEU A C 1
ATOM 711 O O . LEU A 1 89 ? 27.162 10.442 -21.944 1.00 86.06 89 LEU A O 1
ATOM 715 N N . PRO A 1 90 ? 27.778 8.927 -23.488 1.00 82.44 90 PRO A N 1
ATOM 716 C CA . PRO A 1 90 ? 28.453 8.035 -22.534 1.00 82.44 90 PRO A CA 1
ATOM 717 C C . PRO A 1 90 ? 29.538 8.719 -21.692 1.00 82.44 90 PRO A C 1
ATOM 719 O O . PRO A 1 90 ? 29.931 8.226 -20.642 1.00 82.44 90 PRO A O 1
ATOM 722 N N . VAL A 1 91 ? 30.049 9.848 -22.184 1.00 89.25 91 VAL A N 1
ATOM 723 C CA . VAL A 1 91 ? 31.106 10.649 -21.557 1.00 89.25 91 VAL A CA 1
ATOM 724 C C . VAL A 1 91 ? 30.570 11.834 -20.747 1.00 89.25 91 VAL A C 1
ATOM 726 O O . VAL A 1 91 ? 31.360 12.556 -20.137 1.00 89.25 91 VAL A O 1
ATOM 729 N N . ALA A 1 92 ? 29.258 12.082 -20.763 1.00 85.19 92 ALA A N 1
ATOM 730 C CA . ALA A 1 92 ? 28.664 13.181 -20.015 1.00 85.19 92 ALA A CA 1
ATOM 731 C C . ALA A 1 92 ? 28.721 12.892 -18.511 1.00 85.19 92 ALA A C 1
ATOM 733 O O . ALA A 1 92 ? 28.394 11.796 -18.056 1.00 85.19 92 ALA A O 1
ATOM 734 N N . LYS A 1 93 ? 29.141 13.892 -17.734 1.00 87.44 93 LYS A N 1
ATOM 735 C CA . LYS A 1 93 ? 29.162 13.809 -16.272 1.00 87.44 93 LYS A CA 1
ATOM 736 C C . LYS A 1 93 ? 27.803 14.245 -15.711 1.00 87.44 93 LYS A C 1
ATOM 738 O O . LYS A 1 93 ? 27.267 15.235 -16.211 1.00 87.44 93 LYS A O 1
ATOM 743 N N . PRO A 1 94 ? 27.268 13.560 -14.685 1.00 84.19 94 PRO A N 1
ATOM 744 C CA . PRO A 1 94 ? 26.082 14.019 -13.968 1.00 84.19 94 PRO A CA 1
ATOM 745 C C . PRO A 1 94 ? 26.292 15.421 -13.385 1.00 84.19 94 PRO A C 1
ATOM 747 O O . PRO A 1 94 ? 27.401 15.762 -12.970 1.00 84.19 94 PRO A O 1
ATOM 750 N N . ILE A 1 95 ? 25.227 16.217 -13.355 1.00 85.62 95 ILE A N 1
ATOM 751 C CA . ILE A 1 95 ? 25.190 17.534 -12.714 1.00 85.62 95 ILE A CA 1
ATOM 752 C C . ILE A 1 95 ? 24.226 17.413 -11.530 1.00 85.62 95 ILE A C 1
ATOM 754 O O . ILE A 1 95 ? 23.112 16.927 -11.713 1.00 85.62 95 ILE A O 1
ATOM 758 N N . GLU A 1 96 ? 24.652 17.819 -10.334 1.00 81.94 96 GLU A N 1
ATOM 759 C CA . GLU A 1 96 ? 23.751 17.968 -9.182 1.00 81.94 96 GLU A CA 1
ATOM 760 C C . GLU A 1 96 ? 22.939 19.263 -9.321 1.00 81.94 96 GLU A C 1
ATOM 762 O O . GLU A 1 96 ? 23.490 20.295 -9.718 1.00 81.94 96 GLU A O 1
ATOM 767 N N . GLN A 1 97 ? 21.638 19.191 -9.023 1.00 60.50 97 GLN A N 1
ATOM 768 C CA . GLN A 1 97 ? 20.715 20.332 -9.008 1.00 60.50 97 GLN A CA 1
ATOM 769 C C . GLN A 1 97 ? 20.457 20.828 -7.590 1.00 60.50 97 GLN A C 1
ATOM 771 O O . GLN A 1 97 ? 20.374 19.974 -6.680 1.00 60.50 97 GLN A O 1
#